Protein AF-A0A1U8CW81-F1 (afdb_monomer_lite)

Structure (mmCIF, N/CA/C/O backbone):
data_AF-A0A1U8CW81-F1
#
_entry.id   AF-A0A1U8CW81-F1
#
loop_
_atom_site.group_PDB
_atom_site.i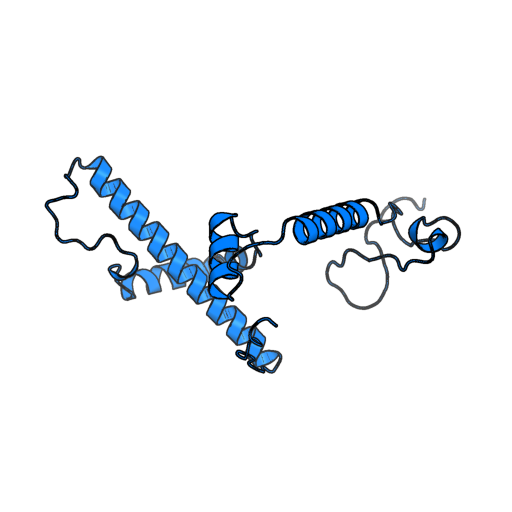d
_atom_site.type_symbol
_atom_site.label_atom_id
_atom_site.label_alt_id
_atom_site.label_comp_id
_atom_site.label_asym_id
_atom_site.label_entity_id
_atom_site.label_seq_id
_atom_site.pdbx_PDB_ins_code
_atom_site.Cartn_x
_atom_site.Cartn_y
_atom_site.Cartn_z
_atom_site.occupancy
_atom_site.B_iso_or_equiv
_atom_site.auth_seq_id
_atom_site.auth_comp_id
_atom_site.auth_asym_id
_atom_site.auth_atom_id
_atom_site.pdbx_PDB_model_num
ATOM 1 N N . MET A 1 1 ? -19.636 -3.212 -17.301 1.00 44.16 1 MET A N 1
ATOM 2 C CA . MET A 1 1 ? -18.613 -2.147 -17.213 1.00 44.16 1 MET A CA 1
ATOM 3 C C . MET A 1 1 ? -18.574 -1.661 -15.773 1.00 44.16 1 MET A C 1
ATOM 5 O O . MET A 1 1 ? -19.630 -1.331 -15.247 1.00 44.16 1 MET A O 1
ATOM 9 N N . ALA A 1 2 ? -17.420 -1.723 -15.104 1.00 50.06 2 ALA A N 1
ATOM 10 C CA . ALA A 1 2 ? -17.294 -1.234 -13.730 1.00 50.06 2 ALA A CA 1
ATOM 11 C C . ALA A 1 2 ? -17.493 0.297 -13.697 1.00 50.06 2 ALA A C 1
ATOM 13 O O . ALA A 1 2 ? -17.093 0.965 -14.657 1.00 50.06 2 ALA A O 1
ATOM 14 N N . PRO A 1 3 ? -18.126 0.858 -12.651 1.00 56.66 3 PRO A N 1
ATOM 15 C CA . PRO A 1 3 ? -18.288 2.301 -12.522 1.00 56.66 3 PRO A CA 1
ATOM 16 C C . PRO A 1 3 ? -16.910 2.966 -12.577 1.00 56.66 3 PRO A C 1
ATOM 18 O O . PRO A 1 3 ? -15.995 2.583 -11.850 1.00 56.66 3 PRO A O 1
ATOM 21 N N . ARG A 1 4 ? -16.750 3.935 -13.482 1.00 58.66 4 ARG A N 1
ATOM 22 C CA . ARG A 1 4 ? -15.525 4.727 -13.601 1.00 58.66 4 ARG A CA 1
ATOM 23 C C . ARG A 1 4 ? -15.269 5.406 -12.254 1.00 58.66 4 ARG A C 1
ATOM 25 O O . ARG A 1 4 ? -16.089 6.205 -11.812 1.00 58.66 4 ARG A O 1
ATOM 32 N N . HIS A 1 5 ? -14.159 5.071 -11.601 1.00 58.06 5 HIS A N 1
ATOM 33 C CA . HIS A 1 5 ? -13.729 5.735 -10.374 1.00 58.06 5 HIS A CA 1
ATOM 34 C C . HIS A 1 5 ? -13.508 7.227 -10.674 1.00 58.06 5 HIS A C 1
ATOM 36 O O . HIS A 1 5 ? -12.577 7.580 -11.390 1.00 58.06 5 HIS A O 1
ATOM 42 N N . SER A 1 6 ? -14.395 8.096 -10.184 1.00 57.69 6 SER A N 1
ATOM 43 C CA . SER A 1 6 ? -14.383 9.542 -10.459 1.00 57.69 6 SER A CA 1
ATOM 44 C C . SER A 1 6 ? -13.620 10.369 -9.418 1.00 57.69 6 SER A C 1
ATOM 46 O O . SER A 1 6 ? -13.551 11.589 -9.530 1.00 57.69 6 SER A O 1
ATOM 48 N N . THR A 1 7 ? -13.000 9.744 -8.417 1.00 61.91 7 THR A N 1
ATOM 49 C CA . THR A 1 7 ? -12.170 10.443 -7.427 1.00 61.91 7 THR A CA 1
ATOM 50 C C . THR A 1 7 ? -10.739 10.589 -7.937 1.00 61.91 7 THR A C 1
ATOM 52 O O . THR A 1 7 ? -9.844 9.851 -7.528 1.00 61.91 7 THR A O 1
ATOM 55 N N . CYS A 1 8 ? -10.526 11.531 -8.854 1.00 70.75 8 CYS A N 1
ATOM 56 C CA . CYS A 1 8 ? -9.197 11.985 -9.256 1.00 70.75 8 CYS A CA 1
ATOM 57 C C . CYS A 1 8 ? -8.934 13.354 -8.616 1.00 70.75 8 CYS A C 1
ATOM 59 O O . CYS A 1 8 ? -9.774 14.249 -8.703 1.00 70.75 8 CYS A O 1
ATOM 61 N N . ARG A 1 9 ? -7.790 13.512 -7.946 1.00 81.00 9 ARG A N 1
ATOM 62 C CA . ARG A 1 9 ? -7.292 14.804 -7.457 1.00 81.00 9 ARG A CA 1
ATOM 63 C C . ARG A 1 9 ? -5.918 15.035 -8.065 1.00 81.00 9 ARG A C 1
ATOM 65 O O . ARG A 1 9 ? -5.106 14.113 -8.100 1.00 81.00 9 ARG A O 1
ATOM 72 N N . LEU A 1 10 ? -5.691 16.245 -8.559 1.00 87.31 10 LEU A N 1
ATOM 73 C CA . LEU A 1 10 ? -4.418 16.660 -9.133 1.00 87.31 10 LEU A CA 1
ATOM 74 C C . LEU A 1 10 ? -3.644 17.436 -8.074 1.00 87.31 10 LEU A C 1
ATOM 76 O O . LEU A 1 10 ? -4.215 18.286 -7.396 1.00 87.31 10 LEU A O 1
ATOM 80 N N . PHE A 1 11 ? -2.363 17.121 -7.946 1.00 88.75 11 PHE A N 1
ATOM 81 C CA . PHE A 1 11 ? -1.438 17.787 -7.042 1.00 88.75 11 PHE A CA 1
ATOM 82 C C . PHE A 1 11 ? -0.176 18.132 -7.827 1.00 88.75 11 PHE A C 1
ATOM 84 O O . PHE A 1 11 ? 0.297 17.322 -8.630 1.00 88.75 11 PHE A O 1
ATOM 91 N N . SER A 1 12 ? 0.397 19.302 -7.576 1.00 94.38 12 SER A N 1
ATOM 92 C CA . SER A 1 12 ? 1.805 19.546 -7.878 1.00 94.38 12 SER A CA 1
ATOM 93 C C . SER A 1 12 ? 2.693 18.638 -7.018 1.00 94.38 12 SER A C 1
ATOM 95 O O . SER A 1 12 ? 2.259 18.095 -5.999 1.00 94.38 12 SER A O 1
ATOM 97 N N . LEU A 1 13 ? 3.966 18.482 -7.392 1.00 92.69 13 LEU A N 1
ATOM 98 C CA . LEU A 1 13 ? 4.904 17.664 -6.615 1.00 92.69 13 LEU A CA 1
ATOM 99 C C . LEU A 1 13 ? 5.038 18.159 -5.165 1.00 92.69 13 LEU A C 1
ATOM 101 O O . LEU A 1 13 ? 5.063 17.346 -4.245 1.00 92.69 13 LEU A O 1
ATOM 105 N N . ALA A 1 14 ? 5.065 19.477 -4.955 1.00 93.06 14 ALA A N 1
ATOM 106 C CA . ALA A 1 14 ? 5.156 20.076 -3.625 1.00 93.06 14 ALA A CA 1
ATOM 107 C C . ALA A 1 14 ? 3.877 19.874 -2.796 1.00 93.06 14 ALA A C 1
ATOM 109 O O . ALA A 1 14 ? 3.941 19.642 -1.591 1.00 93.06 14 ALA A O 1
ATOM 110 N N . GLU A 1 15 ? 2.705 19.932 -3.424 1.00 92.31 15 GLU A N 1
ATOM 111 C CA . GLU A 1 15 ? 1.447 19.633 -2.733 1.00 92.31 15 GLU A CA 1
ATOM 112 C C . GLU A 1 15 ? 1.349 18.145 -2.392 1.00 92.31 15 GLU A C 1
ATOM 114 O O . GLU A 1 15 ? 0.905 17.788 -1.304 1.00 92.31 15 GLU A O 1
ATOM 119 N N . PHE A 1 16 ? 1.814 17.264 -3.281 1.00 88.12 16 PHE A N 1
ATOM 120 C CA . PHE A 1 16 ? 1.790 15.824 -3.048 1.00 88.12 16 PHE A CA 1
ATOM 121 C C . PHE A 1 16 ? 2.711 15.405 -1.899 1.00 88.12 16 PHE A C 1
ATOM 123 O O . PHE A 1 16 ? 2.333 14.550 -1.099 1.00 88.12 16 PHE A O 1
ATOM 130 N N . THR A 1 17 ? 3.895 16.010 -1.765 1.00 87.12 17 THR A N 1
ATOM 131 C CA . THR A 1 17 ? 4.781 15.733 -0.623 1.00 87.12 17 THR A CA 1
ATOM 132 C C . THR A 1 17 ? 4.144 16.171 0.693 1.00 87.12 17 THR A C 1
ATOM 134 O O . THR A 1 17 ? 4.162 15.408 1.660 1.00 87.12 17 THR A O 1
ATOM 137 N N . GLN A 1 18 ? 3.501 17.341 0.727 1.00 89.31 18 GLN A N 1
ATOM 138 C CA . GLN A 1 18 ? 2.740 17.792 1.897 1.00 89.31 18 GLN A CA 1
ATOM 139 C C . GLN A 1 18 ? 1.579 16.845 2.219 1.00 89.31 18 GLN A C 1
ATOM 141 O O . GLN A 1 18 ? 1.378 16.485 3.381 1.00 89.31 18 GLN A O 1
ATOM 146 N N . GLU A 1 19 ? 0.844 16.400 1.202 1.00 90.38 19 GLU A N 1
ATOM 147 C CA . GLU A 1 19 ? -0.276 15.478 1.371 1.00 90.38 19 GLU A CA 1
ATOM 148 C C . GLU A 1 19 ? 0.188 14.105 1.872 1.00 90.38 19 GLU A C 1
ATOM 150 O O . GLU A 1 19 ? -0.449 13.512 2.744 1.00 90.38 19 GLU A O 1
ATOM 155 N N . GLN A 1 20 ? 1.351 13.623 1.420 1.00 85.50 20 GLN A N 1
ATOM 156 C CA . GLN A 1 20 ? 1.958 12.416 1.977 1.00 85.50 20 GLN A CA 1
ATOM 157 C C . GLN A 1 20 ? 2.300 12.575 3.458 1.00 85.50 20 GLN A C 1
ATOM 159 O O . GLN A 1 20 ? 1.997 11.678 4.243 1.00 85.50 20 GLN A O 1
ATOM 164 N N . VAL A 1 21 ? 2.907 13.695 3.860 1.00 87.25 21 VAL A N 1
ATOM 165 C CA . VAL A 1 21 ? 3.237 13.953 5.272 1.00 87.25 21 VAL A CA 1
ATOM 166 C C . VAL A 1 21 ? 1.967 13.994 6.122 1.00 87.25 21 VAL A C 1
ATOM 168 O O . VAL A 1 21 ? 1.917 13.357 7.176 1.00 87.25 21 VAL A O 1
ATOM 171 N N . ARG A 1 22 ? 0.914 14.671 5.645 1.00 88.81 22 ARG A N 1
ATOM 172 C CA . ARG A 1 22 ? -0.397 14.699 6.314 1.00 88.81 22 ARG A CA 1
ATOM 173 C C . ARG A 1 22 ? -0.981 13.299 6.469 1.00 88.81 22 ARG A C 1
ATOM 175 O O . ARG A 1 22 ? -1.284 12.894 7.588 1.00 88.81 22 ARG A O 1
ATOM 182 N N . ALA A 1 23 ? -1.053 12.533 5.383 1.00 87.12 23 ALA A N 1
ATOM 183 C CA . ALA A 1 23 ? -1.590 11.176 5.399 1.00 87.12 23 ALA A CA 1
ATOM 184 C C . ALA A 1 23 ? -0.781 10.235 6.313 1.00 87.12 23 ALA A C 1
ATOM 186 O O . ALA A 1 23 ? -1.351 9.383 6.998 1.00 87.12 23 ALA A O 1
ATOM 187 N N . ARG A 1 24 ? 0.551 10.376 6.360 1.00 87.25 24 ARG A N 1
ATOM 188 C CA . ARG A 1 24 ? 1.414 9.611 7.278 1.00 87.25 24 ARG A CA 1
ATOM 189 C C . ARG A 1 24 ? 1.145 9.980 8.734 1.00 87.25 24 ARG A C 1
ATOM 191 O O . ARG A 1 24 ? 0.992 9.083 9.563 1.00 87.25 24 ARG A O 1
ATOM 198 N N . ARG A 1 25 ? 1.035 11.277 9.036 1.00 89.00 25 ARG A N 1
ATOM 199 C CA . ARG A 1 25 ? 0.717 11.778 10.380 1.00 89.00 25 ARG A CA 1
ATOM 200 C C . ARG A 1 25 ? -0.656 11.300 10.850 1.00 89.00 25 ARG A C 1
ATOM 202 O O . ARG A 1 25 ? -0.780 10.859 11.988 1.00 89.00 25 ARG A O 1
ATOM 209 N N . GLU A 1 26 ? -1.662 11.316 9.980 1.00 89.50 26 GLU A N 1
ATOM 210 C CA . GLU A 1 26 ? -3.007 10.820 10.287 1.00 89.50 26 GLU A CA 1
ATOM 211 C C . GLU A 1 26 ? -3.020 9.307 10.548 1.00 89.50 26 GLU A C 1
ATOM 213 O O . GLU A 1 26 ? -3.572 8.851 11.551 1.00 89.50 26 GLU A O 1
ATOM 218 N N . LYS A 1 27 ? -2.322 8.517 9.722 1.00 86.94 27 LYS A N 1
ATOM 219 C CA . LYS A 1 27 ? -2.150 7.078 9.978 1.00 86.94 27 LYS A CA 1
ATOM 220 C C . LYS A 1 27 ? -1.455 6.810 11.311 1.00 86.94 27 LYS A C 1
ATOM 222 O O . LYS A 1 27 ? -1.863 5.905 12.035 1.00 86.94 27 LYS A O 1
ATOM 227 N N . LEU A 1 28 ? -0.405 7.565 11.642 1.00 89.00 28 LEU A N 1
ATOM 228 C CA . LEU A 1 28 ? 0.291 7.430 12.923 1.00 89.00 28 LEU A CA 1
ATOM 229 C C . LEU A 1 28 ? -0.639 7.778 14.093 1.00 89.00 28 LEU A C 1
ATOM 231 O O . LEU A 1 28 ? -0.704 7.021 15.060 1.00 89.00 28 LEU A O 1
ATOM 235 N N . ARG A 1 29 ? -1.425 8.856 13.971 1.00 90.31 29 ARG A N 1
ATOM 236 C CA . ARG A 1 29 ? -2.463 9.234 14.942 1.00 90.31 29 ARG A CA 1
ATOM 237 C C . ARG A 1 29 ? -3.446 8.084 15.177 1.00 90.31 29 ARG A C 1
ATOM 239 O O . ARG A 1 29 ? -3.721 7.748 16.325 1.00 90.31 29 ARG A O 1
ATOM 246 N N . GLN A 1 30 ? -3.945 7.455 14.111 1.00 87.88 30 GLN A N 1
ATOM 247 C CA . GLN A 1 30 ? -4.892 6.343 14.213 1.00 87.88 30 GLN A CA 1
ATOM 248 C C . GLN A 1 30 ? -4.284 5.125 14.922 1.00 87.88 30 GLN A C 1
ATOM 250 O O . GLN A 1 30 ? -4.905 4.586 15.836 1.00 87.88 30 GLN A O 1
ATOM 255 N N . ARG A 1 31 ? -3.043 4.743 14.587 1.00 86.81 31 ARG A N 1
ATOM 256 C CA . ARG A 1 31 ? -2.340 3.653 15.288 1.00 86.81 31 ARG A CA 1
ATOM 257 C C . ARG A 1 31 ? -2.147 3.951 16.771 1.00 86.81 31 ARG A C 1
ATOM 259 O O . ARG A 1 31 ? -2.366 3.075 17.596 1.00 86.81 31 ARG A O 1
ATOM 266 N N . LEU A 1 32 ? -1.773 5.182 17.125 1.00 90.06 32 LEU A N 1
ATOM 267 C CA . LEU A 1 32 ? -1.620 5.582 18.526 1.00 90.06 32 LEU A CA 1
ATOM 268 C C . LEU A 1 32 ? -2.943 5.474 19.295 1.00 90.06 32 LEU A C 1
ATOM 270 O O . LEU A 1 32 ? -2.946 5.035 20.448 1.00 90.06 32 LEU A O 1
ATOM 274 N N . LYS A 1 33 ? -4.073 5.823 18.661 1.00 88.81 33 LYS A N 1
ATOM 275 C CA . LYS A 1 33 ? -5.400 5.591 19.244 1.00 88.81 33 LYS A CA 1
ATOM 276 C C . LYS A 1 33 ? -5.660 4.097 19.459 1.00 88.81 33 LYS A C 1
ATOM 278 O O . LYS A 1 33 ? -6.045 3.702 20.554 1.00 88.81 33 LYS A O 1
ATOM 283 N N . GLU A 1 34 ? -5.393 3.253 18.466 1.00 87.62 34 GLU A N 1
ATOM 284 C CA . GLU A 1 34 ? -5.542 1.796 18.595 1.00 87.62 34 GLU A CA 1
ATOM 285 C C . GLU A 1 34 ? -4.660 1.224 19.724 1.00 87.62 34 GLU A C 1
ATOM 287 O O . GLU A 1 34 ? -5.157 0.513 20.594 1.00 87.62 34 GLU A O 1
ATOM 292 N N . GLU A 1 35 ? -3.381 1.607 19.795 1.00 88.94 35 GLU A N 1
ATOM 293 C CA . GLU A 1 35 ? -2.447 1.201 20.858 1.00 88.94 35 GLU A CA 1
ATOM 294 C C . GLU A 1 35 ? -2.919 1.641 22.258 1.00 88.94 35 GLU A C 1
ATOM 296 O O . GLU A 1 35 ? -2.735 0.927 23.249 1.00 88.94 35 GLU A O 1
ATOM 301 N N . LYS A 1 36 ? -3.511 2.836 22.382 1.00 88.94 36 LYS A N 1
ATOM 302 C CA . LYS A 1 36 ? -4.118 3.301 23.640 1.00 88.94 36 LYS A CA 1
ATOM 303 C C . LYS A 1 36 ? -5.339 2.475 24.011 1.00 88.94 36 LYS A C 1
ATOM 305 O O . LYS A 1 36 ? -5.450 2.067 25.167 1.00 88.94 36 LYS A O 1
ATOM 310 N N . LEU A 1 37 ? -6.222 2.207 23.051 1.00 87.56 37 LEU A N 1
ATOM 311 C CA . LEU A 1 37 ? -7.419 1.404 23.275 1.00 87.56 37 LEU A CA 1
ATOM 312 C C . LEU A 1 37 ? -7.060 -0.006 23.744 1.00 87.56 37 LEU A C 1
ATOM 314 O O . LEU A 1 37 ? -7.622 -0.483 24.725 1.00 87.56 37 LEU A O 1
ATOM 318 N N . GLU A 1 38 ? -6.098 -0.654 23.092 1.00 86.69 38 GLU A N 1
ATOM 319 C CA . GLU A 1 38 ? -5.645 -1.991 23.482 1.00 86.69 38 GLU A CA 1
ATOM 320 C C . GLU A 1 38 ? -5.002 -1.991 24.874 1.00 86.69 38 GLU A C 1
ATOM 322 O O . GLU A 1 38 ? -5.288 -2.871 25.686 1.00 86.69 38 GLU A O 1
ATOM 327 N N . ARG A 1 39 ? -4.228 -0.952 25.224 1.00 87.62 39 ARG A N 1
ATOM 328 C CA . ARG A 1 39 ? -3.719 -0.783 26.597 1.00 87.62 39 ARG A CA 1
ATOM 329 C C . ARG A 1 39 ? -4.841 -0.622 27.622 1.00 87.62 39 ARG A C 1
ATOM 331 O O . ARG A 1 39 ? -4.738 -1.180 28.713 1.00 87.62 39 ARG A O 1
ATOM 338 N N . LEU A 1 40 ? -5.897 0.125 27.302 1.00 86.25 40 LEU A N 1
ATOM 339 C CA . LEU A 1 40 ? -7.063 0.275 28.178 1.00 86.25 40 LEU A CA 1
ATOM 340 C C . LEU A 1 40 ? -7.818 -1.049 28.337 1.00 86.25 40 LEU A C 1
ATOM 342 O O . LEU A 1 40 ? -8.105 -1.450 29.464 1.00 86.25 40 LEU A O 1
ATOM 346 N N . LYS A 1 41 ? -8.074 -1.766 27.237 1.00 84.81 41 LYS A N 1
ATOM 347 C CA . LYS A 1 41 ? -8.711 -3.092 27.254 1.00 84.81 41 LYS A CA 1
ATOM 348 C C . LYS A 1 41 ? -7.917 -4.094 28.085 1.00 84.81 41 LYS A C 1
ATOM 350 O O . LYS A 1 41 ? -8.497 -4.773 28.928 1.00 84.81 41 LYS A O 1
ATOM 355 N N . TRP A 1 42 ? -6.598 -4.146 27.894 1.00 83.25 42 TRP A N 1
ATOM 356 C CA . TRP A 1 42 ? -5.718 -4.997 28.690 1.00 83.25 42 TRP A CA 1
ATOM 357 C C . TRP A 1 42 ? -5.839 -4.677 30.181 1.00 83.25 42 TRP A C 1
ATOM 359 O O . TRP A 1 42 ? -6.093 -5.576 30.979 1.00 83.25 42 TRP A O 1
ATOM 369 N N . LYS A 1 43 ? -5.742 -3.396 30.564 1.00 85.56 43 LYS A N 1
ATOM 370 C CA . LYS A 1 43 ? -5.889 -2.971 31.965 1.00 85.56 43 LYS A CA 1
ATOM 371 C C . LYS A 1 43 ? -7.230 -3.395 32.570 1.00 85.56 43 LYS A C 1
ATOM 373 O O . LYS A 1 43 ? -7.249 -3.872 33.698 1.00 85.56 43 LYS A O 1
ATOM 378 N N . LEU A 1 44 ? -8.329 -3.266 31.824 1.00 82.62 44 LEU A N 1
ATOM 379 C CA . LEU A 1 44 ? -9.658 -3.700 32.270 1.00 82.62 44 LEU A CA 1
ATOM 380 C C . LEU A 1 44 ? -9.738 -5.222 32.445 1.00 82.62 44 LEU A C 1
ATOM 382 O O . LEU A 1 44 ? -10.251 -5.691 33.459 1.00 82.62 44 LEU A O 1
ATOM 386 N N . SER A 1 45 ? -9.183 -5.984 31.497 1.00 80.62 45 SER A N 1
ATOM 387 C CA . SER A 1 45 ? -9.130 -7.448 31.589 1.00 80.62 45 SER A CA 1
ATOM 388 C C . SER A 1 45 ? -8.284 -7.933 32.771 1.00 80.62 45 SER A C 1
ATOM 390 O O . SER A 1 45 ? -8.693 -8.850 33.477 1.00 80.62 45 SER A O 1
ATOM 392 N N . ALA A 1 46 ? -7.152 -7.276 33.045 1.00 82.12 46 ALA A N 1
ATOM 393 C CA . ALA A 1 46 ? -6.275 -7.597 34.168 1.00 82.12 46 ALA A CA 1
ATOM 394 C C . ALA A 1 46 ? -6.896 -7.231 35.528 1.00 82.12 46 ALA A C 1
ATOM 396 O O . ALA A 1 46 ? -6.634 -7.902 36.520 1.00 82.12 46 ALA A O 1
ATOM 397 N N . ALA A 1 47 ? -7.739 -6.195 35.575 1.00 80.31 47 ALA A N 1
ATOM 398 C CA . ALA A 1 47 ? -8.450 -5.770 36.780 1.00 80.31 47 ALA A CA 1
ATOM 399 C C . ALA A 1 47 ? -9.711 -6.607 37.090 1.00 80.31 47 ALA A C 1
ATOM 401 O O . ALA A 1 47 ? -10.379 -6.339 38.086 1.00 80.31 47 ALA A O 1
ATOM 402 N N . GLY A 1 48 ? -10.063 -7.596 36.255 1.00 62.22 48 GLY A N 1
ATOM 403 C CA . GLY A 1 48 ? -11.211 -8.484 36.485 1.00 62.22 48 GLY A CA 1
ATOM 404 C C . GLY A 1 48 ? -12.583 -7.800 36.403 1.00 62.22 48 GLY A C 1
ATOM 405 O O . GLY A 1 48 ? -13.567 -8.345 36.899 1.00 62.22 48 GLY A O 1
ATOM 406 N N . VAL A 1 49 ? -12.671 -6.612 35.795 1.00 64.06 49 VAL A N 1
ATOM 407 C CA . VAL A 1 49 ? -13.924 -5.849 35.697 1.00 64.06 49 VAL A CA 1
ATOM 408 C C . VAL A 1 49 ? -14.771 -6.393 34.534 1.00 64.06 49 VAL A C 1
ATOM 410 O O . VAL A 1 49 ? -14.295 -6.404 33.396 1.00 64.06 49 VAL A O 1
ATOM 413 N N . PRO A 1 50 ? -16.023 -6.836 34.766 1.00 55.72 50 PRO A N 1
ATOM 414 C CA . PRO A 1 50 ? -16.891 -7.330 33.702 1.00 55.72 50 PRO A CA 1
ATOM 415 C C . PRO A 1 50 ? -17.292 -6.201 32.742 1.00 55.72 50 PRO A C 1
ATOM 417 O O . PRO A 1 50 ? -17.690 -5.113 33.157 1.00 55.72 50 PRO A O 1
ATOM 420 N N . ALA A 1 51 ? -17.224 -6.491 31.440 1.00 53.75 51 ALA A N 1
ATOM 421 C CA . ALA A 1 51 ? -17.435 -5.549 30.333 1.00 53.75 51 ALA A CA 1
ATOM 422 C C . ALA A 1 51 ? -18.845 -4.916 30.258 1.00 53.75 51 ALA A C 1
ATOM 424 O O . ALA A 1 51 ? -19.102 -4.088 29.390 1.00 53.75 51 ALA A O 1
ATOM 425 N N . THR A 1 52 ? -19.764 -5.306 31.140 1.00 50.03 52 THR A N 1
ATOM 426 C CA . THR A 1 52 ? -21.185 -4.936 31.121 1.00 50.03 52 THR A CA 1
ATOM 427 C C . THR A 1 52 ? -21.559 -3.764 32.037 1.00 50.03 52 THR A C 1
ATOM 429 O O . THR A 1 52 ? -22.713 -3.349 32.009 1.00 50.03 52 THR A O 1
ATOM 432 N N . GLY A 1 53 ? -20.633 -3.224 32.843 1.00 49.50 53 GLY A N 1
ATOM 433 C CA . GLY A 1 53 ? -20.971 -2.258 33.908 1.00 49.50 53 GLY A CA 1
ATOM 434 C C . GLY A 1 53 ? -20.430 -0.831 33.770 1.00 49.50 53 GLY A C 1
ATOM 435 O O . GLY A 1 53 ? -20.889 0.060 34.479 1.00 49.50 53 GLY A O 1
ATOM 436 N N . THR A 1 54 ? -19.467 -0.574 32.889 1.00 49.69 54 THR A N 1
ATOM 437 C CA . THR A 1 54 ? -18.835 0.745 32.751 1.00 49.69 54 THR A CA 1
ATOM 438 C C . THR A 1 54 ? -19.183 1.329 31.391 1.00 49.69 54 THR A C 1
ATOM 440 O O . THR A 1 54 ? -18.733 0.829 30.369 1.00 49.69 54 THR A O 1
ATOM 443 N N . GLY A 1 55 ? -19.970 2.408 31.360 1.00 53.94 55 GLY A N 1
ATOM 444 C CA . GLY A 1 55 ? -20.319 3.174 30.151 1.00 53.94 55 GLY A CA 1
ATOM 445 C C . GLY A 1 55 ? -19.137 3.883 29.466 1.00 53.94 55 GLY A C 1
ATOM 446 O O . GLY A 1 55 ? -19.308 4.961 28.908 1.00 53.94 55 GLY A O 1
ATOM 447 N N . LEU A 1 56 ? -17.933 3.312 29.539 1.00 55.31 56 LEU A N 1
ATOM 448 C CA . LEU A 1 56 ? -16.739 3.765 28.842 1.00 55.31 56 LEU A CA 1
ATOM 449 C C . LEU A 1 56 ? -16.798 3.248 27.401 1.00 55.31 56 LEU A C 1
ATOM 451 O O . LEU A 1 56 ? -16.832 2.031 27.196 1.00 55.31 56 LEU A O 1
ATOM 455 N N . PRO A 1 57 ? -16.816 4.126 26.387 1.00 52.34 57 PRO A N 1
ATOM 456 C CA . PRO A 1 57 ? -16.971 3.666 25.022 1.00 52.34 57 PRO A CA 1
ATOM 457 C C . PRO A 1 57 ? -15.686 2.961 24.567 1.00 52.34 57 PRO A C 1
ATOM 459 O O . PRO A 1 57 ? -14.601 3.535 24.540 1.00 52.34 57 PRO A O 1
ATOM 462 N N . LEU A 1 58 ? -15.814 1.682 24.209 1.00 62.34 58 LEU A N 1
ATOM 463 C CA . LEU A 1 58 ? -14.727 0.801 23.758 1.00 62.34 58 LEU A CA 1
ATOM 464 C C . LEU A 1 58 ? -14.359 1.023 22.278 1.00 62.34 58 LEU A C 1
ATOM 466 O O . LEU A 1 58 ? -13.923 0.095 21.591 1.00 62.34 58 LEU A O 1
ATOM 470 N N . THR A 1 59 ? -14.576 2.230 21.762 1.00 65.69 59 THR A N 1
ATOM 471 C CA . THR A 1 59 ? -14.325 2.596 20.367 1.00 65.69 59 THR A CA 1
ATOM 472 C C . THR A 1 59 ? -13.157 3.573 20.278 1.00 65.69 59 THR A C 1
ATOM 474 O O . THR A 1 59 ? -12.901 4.360 21.185 1.00 65.69 59 THR A O 1
ATOM 477 N N . VAL A 1 60 ? -12.427 3.517 19.163 1.00 62.41 60 VAL A N 1
ATOM 478 C CA . VAL A 1 60 ? -11.276 4.393 18.872 1.00 62.41 60 VAL A CA 1
ATOM 479 C C . VAL A 1 60 ? -11.658 5.881 18.951 1.00 62.41 60 VAL A C 1
ATOM 481 O O . VAL A 1 60 ? -10.830 6.710 19.327 1.00 62.41 60 VAL A O 1
ATOM 484 N N . ASP A 1 61 ? -12.918 6.202 18.657 1.00 69.25 61 ASP A N 1
ATOM 485 C CA . ASP A 1 61 ? -13.464 7.564 18.646 1.00 69.25 61 ASP A CA 1
ATOM 486 C C . ASP A 1 61 ? -13.680 8.162 20.044 1.00 69.25 61 ASP A C 1
ATOM 488 O O . ASP A 1 61 ? -13.830 9.371 20.173 1.00 69.25 61 ASP A O 1
ATOM 492 N N . ALA A 1 62 ? -13.666 7.343 21.100 1.00 73.00 62 ALA A N 1
ATOM 493 C CA . ALA A 1 62 ? -13.827 7.805 22.480 1.00 73.00 62 ALA A CA 1
ATOM 494 C C . ALA A 1 62 ? -12.516 8.202 23.167 1.00 73.00 62 ALA A C 1
ATOM 496 O O . ALA A 1 62 ? -12.520 8.646 24.315 1.00 73.00 62 ALA A O 1
ATOM 497 N N . ILE A 1 63 ? -11.386 8.019 22.484 1.00 77.38 63 ILE A N 1
ATOM 498 C CA . ILE A 1 63 ? -10.081 8.421 22.998 1.00 77.38 63 ILE A CA 1
ATOM 499 C C . ILE A 1 63 ? -9.904 9.912 22.760 1.00 77.38 63 ILE A C 1
ATOM 501 O O . ILE A 1 63 ? -9.965 10.367 21.617 1.00 77.38 63 ILE A O 1
ATOM 505 N N . ASP A 1 64 ? -9.614 10.635 23.839 1.00 82.12 64 ASP A N 1
ATOM 506 C CA . ASP A 1 64 ? -9.356 12.068 23.805 1.00 82.12 64 ASP A CA 1
ATOM 507 C C . ASP A 1 64 ? -8.262 12.438 22.789 1.00 82.12 64 ASP A C 1
ATOM 509 O O . ASP A 1 64 ? -7.122 11.955 22.832 1.00 82.12 64 ASP A O 1
ATOM 513 N N . ASP A 1 65 ? -8.634 13.323 21.869 1.00 79.81 65 ASP A N 1
ATOM 514 C CA . ASP A 1 65 ? -7.798 13.781 20.771 1.00 79.81 65 ASP A CA 1
ATOM 515 C C . ASP A 1 65 ? -6.601 14.611 21.251 1.00 79.81 65 ASP A C 1
ATOM 517 O O . ASP A 1 65 ? -5.538 14.544 20.628 1.00 79.81 65 ASP A O 1
ATOM 521 N N . ALA A 1 66 ? -6.735 15.338 22.366 1.00 81.25 66 ALA A N 1
ATOM 522 C CA . ALA A 1 66 ? -5.651 16.147 22.923 1.00 81.25 66 ALA A CA 1
ATOM 523 C C . ALA A 1 66 ? -4.531 15.268 23.501 1.00 81.25 66 ALA A C 1
ATOM 525 O O . ALA A 1 66 ? -3.351 15.484 23.217 1.00 81.25 66 ALA A O 1
ATOM 526 N N . SER A 1 67 ? -4.887 14.208 24.233 1.00 82.06 67 SER A N 1
ATOM 527 C CA . SER A 1 67 ? -3.922 13.218 24.726 1.00 82.06 67 SER A CA 1
ATOM 528 C C . SER A 1 67 ? -3.158 12.521 23.590 1.00 82.06 67 SER A C 1
ATOM 530 O O . SER A 1 67 ? -1.981 12.188 23.732 1.00 82.06 67 SER A O 1
ATOM 532 N N . VAL A 1 68 ? -3.813 12.246 22.459 1.00 86.12 68 VAL A N 1
ATOM 533 C CA . VAL A 1 68 ? -3.183 11.600 21.291 1.00 86.12 68 VAL A CA 1
ATOM 534 C C . VAL A 1 68 ? -2.242 12.556 20.561 1.00 86.12 68 VAL A C 1
ATOM 536 O O . VAL A 1 68 ? -1.214 12.108 20.061 1.00 86.12 68 VAL A O 1
ATOM 539 N N . GLU A 1 69 ? -2.549 13.853 20.526 1.00 87.38 69 GLU A N 1
ATOM 540 C CA . GLU A 1 69 ? -1.705 14.854 19.866 1.00 87.38 69 GLU A CA 1
ATOM 541 C C . GLU A 1 69 ? -0.322 14.974 20.519 1.00 87.38 69 GLU A C 1
ATOM 543 O O . GLU A 1 69 ? 0.687 15.041 19.819 1.00 87.38 69 GLU A O 1
ATOM 548 N N . ASN A 1 70 ? -0.255 14.924 21.852 1.00 87.88 70 ASN A N 1
ATOM 549 C CA . ASN A 1 70 ? 1.022 14.949 22.564 1.00 87.88 70 ASN A CA 1
ATOM 550 C C . ASN A 1 70 ? 1.885 13.717 22.235 1.00 87.88 70 ASN A C 1
ATOM 552 O O . ASN A 1 70 ? 3.057 13.845 21.888 1.00 87.88 70 ASN A O 1
ATOM 556 N N . ASP A 1 71 ? 1.294 12.520 22.265 1.00 87.69 71 ASP A N 1
ATOM 557 C CA . ASP A 1 71 ? 2.010 11.285 21.917 1.00 87.69 71 ASP A CA 1
ATOM 558 C C . ASP A 1 71 ? 2.410 11.246 20.439 1.00 87.69 71 ASP A C 1
ATOM 560 O O . ASP A 1 71 ? 3.455 10.696 20.088 1.00 87.69 71 ASP A O 1
ATOM 564 N N . LEU A 1 72 ? 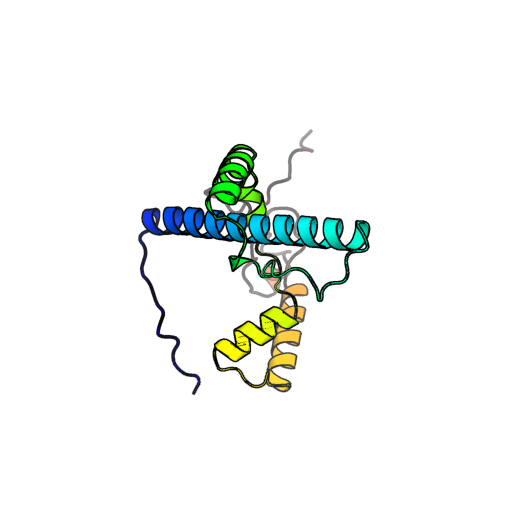1.598 11.850 19.569 1.00 89.19 72 LEU A N 1
ATOM 565 C CA . LEU A 1 72 ? 1.908 12.018 18.158 1.00 89.19 72 LEU A CA 1
ATOM 566 C C . LEU A 1 72 ? 3.125 12.924 17.974 1.00 89.19 72 LEU A C 1
ATOM 568 O O . LEU A 1 72 ? 4.024 12.554 17.228 1.00 89.19 72 LEU A O 1
ATOM 572 N N . ALA A 1 73 ? 3.197 14.061 18.671 1.00 89.81 73 ALA A N 1
ATOM 573 C CA . ALA A 1 73 ? 4.354 14.952 18.615 1.00 89.81 73 ALA A CA 1
ATOM 574 C C . ALA A 1 73 ? 5.645 14.242 19.061 1.00 89.81 73 ALA A C 1
ATOM 576 O O . ALA A 1 73 ? 6.664 14.328 18.374 1.00 89.81 73 ALA A O 1
ATOM 5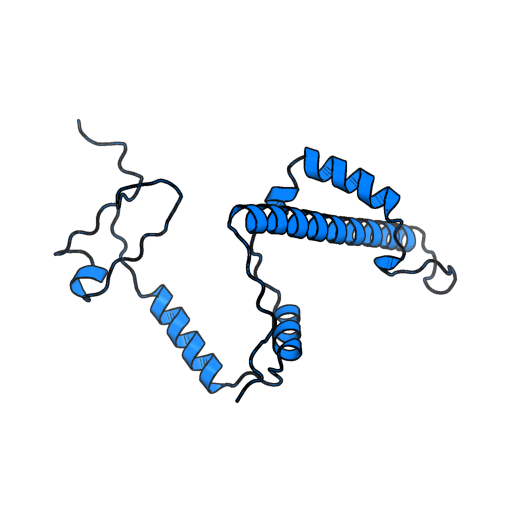77 N N . VAL A 1 74 ? 5.584 13.465 20.149 1.00 90.56 74 VAL A N 1
ATOM 578 C CA . VAL A 1 74 ? 6.717 12.656 20.632 1.00 90.56 74 VAL A CA 1
ATOM 579 C C . VAL A 1 74 ? 7.105 11.573 19.619 1.00 90.56 74 VAL A C 1
ATOM 581 O O . VAL A 1 74 ? 8.283 11.401 19.315 1.00 90.56 74 VAL A O 1
ATOM 584 N N . ALA A 1 75 ? 6.131 10.860 19.051 1.00 86.50 75 ALA A N 1
ATOM 585 C CA . ALA A 1 75 ? 6.375 9.817 18.055 1.00 86.50 75 ALA A CA 1
ATOM 586 C C . ALA A 1 75 ? 6.981 10.374 16.755 1.00 86.50 75 ALA A C 1
ATOM 588 O O . ALA A 1 75 ? 7.861 9.747 16.167 1.00 86.50 75 ALA A O 1
ATOM 589 N N . VAL A 1 76 ? 6.528 11.553 16.323 1.00 87.50 76 VAL A N 1
ATOM 590 C CA . VAL A 1 76 ? 7.067 12.279 15.167 1.00 87.50 76 VAL A CA 1
ATOM 591 C C . VAL A 1 76 ? 8.514 12.697 15.426 1.00 87.50 76 VAL A C 1
ATOM 593 O O . VAL A 1 76 ? 9.371 12.427 14.589 1.00 87.50 76 VAL A O 1
ATOM 596 N N . ALA A 1 77 ? 8.802 13.287 16.592 1.00 88.00 77 ALA A N 1
ATOM 597 C CA . ALA A 1 77 ? 10.164 13.651 16.988 1.00 88.00 77 ALA A CA 1
ATOM 598 C C . ALA A 1 77 ? 11.089 12.424 17.094 1.00 88.00 77 ALA A C 1
ATOM 600 O O . ALA A 1 77 ? 12.270 12.509 16.773 1.00 88.00 77 ALA A O 1
ATOM 601 N N . GLY A 1 78 ? 10.539 11.271 17.484 1.00 84.50 78 GLY A N 1
ATOM 602 C CA . GLY A 1 78 ? 11.231 9.982 17.518 1.00 84.50 78 GLY A CA 1
ATOM 603 C C . GLY A 1 78 ? 11.345 9.259 16.168 1.00 84.50 78 GLY A C 1
ATOM 604 O O . GLY A 1 78 ? 11.717 8.091 16.158 1.00 84.50 78 GLY A O 1
ATOM 605 N N . GLY A 1 79 ? 10.993 9.892 15.042 1.00 81.81 79 GLY A N 1
ATOM 606 C CA . GLY A 1 79 ? 11.174 9.321 13.699 1.00 81.81 79 GLY A CA 1
ATOM 607 C C . GLY A 1 79 ? 10.122 8.294 13.257 1.00 81.81 79 GLY A C 1
ATOM 608 O O . GLY A 1 79 ? 10.186 7.809 12.128 1.00 81.81 79 GLY A O 1
ATOM 609 N N . ARG A 1 80 ? 9.088 8.014 14.068 1.00 78.75 80 ARG A N 1
ATOM 610 C CA . ARG A 1 80 ? 8.053 7.003 13.753 1.00 78.75 80 ARG A CA 1
ATOM 611 C C . ARG A 1 80 ? 7.193 7.343 12.530 1.00 78.75 80 ARG A C 1
ATOM 613 O O . ARG A 1 80 ? 6.400 6.511 12.097 1.00 78.75 80 ARG A O 1
ATOM 620 N N . LEU A 1 81 ? 7.301 8.549 11.963 1.00 76.12 81 LEU A N 1
ATOM 621 C CA . LEU A 1 81 ? 6.633 8.892 10.699 1.00 76.12 81 LEU A CA 1
ATOM 622 C C . LEU A 1 81 ? 7.169 8.083 9.513 1.00 76.12 81 LEU A C 1
ATOM 624 O O . LEU A 1 81 ? 6.387 7.731 8.626 1.00 76.12 81 LEU A O 1
ATOM 628 N N . GLU A 1 82 ? 8.465 7.768 9.506 1.00 69.88 82 GLU A N 1
ATOM 629 C CA . GLU A 1 82 ? 9.084 6.987 8.430 1.00 69.88 82 GLU A CA 1
ATOM 630 C C . GLU A 1 82 ? 8.758 5.492 8.552 1.00 69.88 82 GLU A C 1
ATOM 632 O O . GLU A 1 82 ? 8.579 4.817 7.539 1.00 69.88 82 GLU A O 1
ATOM 637 N N . ASP A 1 83 ? 8.511 4.987 9.764 1.00 67.56 83 ASP A N 1
ATOM 638 C CA . ASP A 1 83 ? 8.047 3.607 9.986 1.00 67.56 83 ASP A CA 1
ATOM 639 C C . ASP A 1 83 ? 6.669 3.340 9.352 1.00 67.56 83 ASP A C 1
ATOM 641 O O . ASP A 1 83 ? 6.328 2.216 8.973 1.00 67.56 83 ASP A O 1
ATOM 645 N N . VAL A 1 84 ? 5.851 4.386 9.194 1.00 63.62 84 VAL A N 1
ATOM 646 C CA . VAL A 1 84 ? 4.521 4.309 8.564 1.00 63.62 84 VAL A CA 1
ATOM 647 C C . VAL A 1 84 ? 4.607 4.395 7.030 1.00 63.62 84 VAL A C 1
ATOM 649 O O . VAL A 1 84 ? 3.597 4.205 6.348 1.00 63.62 84 VAL A O 1
ATOM 652 N N . ASN A 1 85 ? 5.800 4.627 6.473 1.00 65.50 85 ASN A N 1
ATOM 653 C CA . ASN A 1 85 ? 6.050 4.712 5.033 1.00 65.50 85 ASN A CA 1
ATOM 654 C C . ASN A 1 85 ? 6.122 3.332 4.344 1.00 65.50 85 ASN A C 1
ATOM 656 O O . ASN A 1 85 ? 6.088 3.239 3.118 1.00 65.50 85 ASN A O 1
ATOM 660 N N . PHE A 1 86 ? 6.165 2.231 5.101 1.00 59.22 86 PHE A N 1
ATOM 661 C CA . PHE A 1 86 ? 6.151 0.902 4.497 1.00 59.22 86 PHE A CA 1
ATOM 662 C C . PHE A 1 86 ? 4.770 0.574 3.920 1.00 59.22 86 PHE A C 1
ATOM 664 O O . PHE A 1 86 ? 3.772 0.482 4.643 1.00 59.22 86 PHE A O 1
ATOM 671 N N . LEU A 1 87 ? 4.727 0.334 2.606 1.00 65.56 87 LEU A N 1
ATOM 672 C CA . LEU A 1 87 ? 3.592 -0.277 1.915 1.00 65.56 87 LEU A CA 1
ATOM 673 C C . LEU A 1 87 ? 3.438 -1.726 2.391 1.00 65.56 87 LEU A C 1
ATOM 675 O O . LEU A 1 87 ? 3.874 -2.675 1.742 1.00 65.56 87 LEU A O 1
ATOM 679 N N . GLN A 1 88 ? 2.839 -1.894 3.565 1.00 65.62 88 GLN A N 1
ATOM 680 C CA . GLN A 1 88 ? 2.558 -3.206 4.119 1.00 65.62 88 GLN A CA 1
ATOM 681 C C . GLN A 1 88 ? 1.474 -3.890 3.277 1.00 65.62 88 GLN A C 1
ATOM 683 O O . GLN A 1 88 ? 0.441 -3.276 2.980 1.00 65.62 88 GLN A O 1
ATOM 688 N N . PRO A 1 89 ? 1.667 -5.161 2.891 1.00 77.50 89 PRO A N 1
ATOM 689 C CA . PRO A 1 89 ? 0.638 -5.913 2.198 1.00 77.50 89 PRO A CA 1
ATOM 690 C C . PRO A 1 89 ? -0.659 -5.928 3.013 1.00 77.50 89 PRO A C 1
ATOM 692 O O . PRO A 1 89 ? -0.685 -6.364 4.163 1.00 77.50 89 PRO A O 1
ATOM 695 N N . HIS A 1 90 ? -1.768 -5.490 2.415 1.00 79.06 90 HIS A N 1
ATOM 696 C CA . HIS A 1 90 ? -3.053 -5.552 3.102 1.00 79.06 90 HIS A CA 1
ATOM 697 C C . HIS A 1 90 ? -3.438 -7.014 3.406 1.00 79.06 90 HIS A C 1
ATOM 699 O O . HIS A 1 90 ? -3.420 -7.870 2.501 1.00 79.06 90 HIS A O 1
ATOM 705 N N . PRO A 1 91 ? -3.884 -7.326 4.637 1.00 83.88 91 PRO A N 1
ATOM 706 C CA . PRO A 1 91 ? -4.374 -8.652 4.968 1.00 83.88 91 PRO A CA 1
ATOM 707 C C . PRO A 1 91 ? -5.562 -9.024 4.066 1.00 83.88 91 PRO A C 1
ATOM 709 O O . PRO A 1 91 ? -6.320 -8.150 3.626 1.00 83.88 91 PRO A O 1
ATOM 712 N N . PRO A 1 92 ? -5.790 -10.323 3.789 1.00 84.50 92 PRO A N 1
ATOM 713 C CA . PRO A 1 92 ? -6.831 -10.765 2.858 1.00 84.50 92 PRO A CA 1
ATOM 714 C C . PRO A 1 92 ? -8.230 -10.209 3.166 1.00 84.50 92 PRO A C 1
ATOM 716 O O . PRO A 1 92 ? -9.020 -9.974 2.254 1.00 84.50 92 PRO A O 1
ATOM 719 N N . ARG A 1 93 ? -8.560 -9.986 4.448 1.00 85.75 93 ARG A N 1
ATOM 720 C CA . ARG A 1 93 ? -9.833 -9.374 4.868 1.00 85.75 93 ARG A CA 1
ATOM 721 C C . ARG A 1 93 ? -9.951 -7.918 4.404 1.00 85.75 93 ARG A C 1
ATOM 723 O O . ARG A 1 93 ? -10.947 -7.595 3.765 1.00 85.75 93 ARG A O 1
ATOM 730 N N . GLN A 1 94 ? -8.929 -7.093 4.640 1.00 85.88 94 GLN A N 1
ATOM 731 C CA . GLN A 1 94 ? -8.911 -5.693 4.202 1.00 85.88 94 GLN A CA 1
ATOM 732 C C . GLN A 1 94 ? -8.915 -5.578 2.677 1.00 85.88 94 GLN A C 1
ATOM 734 O O . GLN A 1 94 ? -9.719 -4.827 2.137 1.00 85.88 94 GLN A O 1
ATOM 739 N N . ARG A 1 95 ? -8.115 -6.389 1.967 1.00 87.19 95 ARG A N 1
ATOM 740 C CA . ARG A 1 95 ? -8.134 -6.409 0.490 1.00 87.19 95 ARG A CA 1
ATOM 741 C C . ARG A 1 95 ? -9.533 -6.667 -0.060 1.00 87.19 95 ARG A C 1
ATOM 743 O O . ARG A 1 95 ? -9.989 -5.954 -0.943 1.00 87.19 95 ARG A O 1
ATOM 750 N N . ARG A 1 96 ? -10.240 -7.661 0.487 1.00 88.31 96 ARG A N 1
ATOM 751 C CA . ARG A 1 96 ? -11.621 -7.967 0.080 1.00 88.31 96 ARG A CA 1
ATOM 752 C C . ARG A 1 96 ? -12.594 -6.838 0.414 1.00 88.31 96 ARG A C 1
ATOM 754 O O . ARG A 1 96 ? -13.495 -6.595 -0.378 1.00 88.31 96 ARG A O 1
ATOM 761 N N . ALA A 1 97 ? -12.434 -6.172 1.556 1.00 88.06 97 ALA A N 1
ATOM 762 C CA . ALA A 1 97 ? -13.272 -5.034 1.929 1.00 88.06 97 ALA A CA 1
ATOM 763 C C . ALA A 1 97 ? -13.083 -3.856 0.961 1.00 88.06 97 ALA A C 1
ATOM 765 O O . ALA A 1 97 ? -14.072 -3.344 0.447 1.00 88.06 97 ALA A O 1
ATOM 766 N N . LEU A 1 98 ? -11.833 -3.508 0.638 1.00 86.88 98 LEU A N 1
ATOM 767 C CA . LEU A 1 98 ? -11.500 -2.466 -0.337 1.00 86.88 98 LEU A CA 1
ATOM 768 C C . LEU A 1 98 ? -12.079 -2.783 -1.720 1.00 86.88 98 LEU A C 1
ATOM 770 O O . LEU A 1 98 ? -12.769 -1.957 -2.305 1.00 86.88 98 LEU A O 1
ATOM 774 N N . LEU A 1 99 ? -11.877 -4.009 -2.209 1.00 87.12 99 LEU A N 1
ATOM 775 C CA . LEU A 1 99 ? -12.429 -4.447 -3.494 1.00 87.12 99 LEU A CA 1
ATOM 776 C C . LEU A 1 99 ? -13.962 -4.345 -3.525 1.00 87.1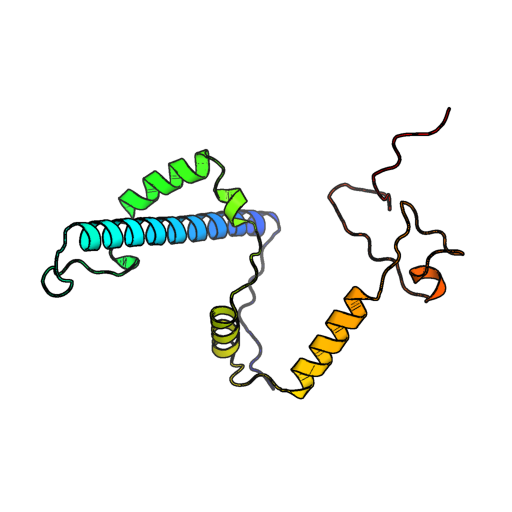2 99 LEU A C 1
ATOM 778 O O . LEU A 1 99 ? -14.524 -3.834 -4.492 1.00 87.12 99 LEU A O 1
ATOM 782 N N . ARG A 1 100 ? -14.645 -4.768 -2.454 1.00 87.81 100 ARG A N 1
ATOM 783 C CA . ARG A 1 100 ? -16.109 -4.656 -2.347 1.00 87.81 100 ARG A CA 1
ATOM 784 C C . ARG A 1 100 ? -16.582 -3.207 -2.305 1.00 87.81 100 ARG A C 1
ATOM 786 O O . ARG A 1 100 ? -17.570 -2.902 -2.965 1.00 87.81 100 ARG A O 1
ATOM 793 N N . ALA A 1 101 ? -15.888 -2.338 -1.567 1.00 85.19 101 ALA A N 1
ATOM 794 C CA . ALA A 1 101 ? -16.186 -0.906 -1.517 1.00 85.19 101 ALA A CA 1
ATOM 795 C C . ALA A 1 101 ? -16.054 -0.256 -2.906 1.00 85.19 101 ALA A C 1
ATOM 797 O O . ALA A 1 101 ? -16.873 0.577 -3.277 1.00 85.19 101 ALA A O 1
ATOM 798 N N . SER A 1 102 ? -15.101 -0.725 -3.715 1.00 84.69 102 SER A N 1
ATOM 799 C CA . SER A 1 102 ? -14.923 -0.338 -5.120 1.00 84.69 102 SER A CA 1
ATOM 800 C C . SER A 1 102 ? -15.930 -0.977 -6.093 1.00 84.69 102 SER A C 1
ATOM 802 O O . SER A 1 102 ? -15.829 -0.768 -7.299 1.00 84.69 102 SER A O 1
ATOM 804 N N . GLY A 1 103 ? -16.896 -1.765 -5.608 1.00 85.62 103 GLY A N 1
ATOM 805 C CA . GLY A 1 103 ? -17.933 -2.407 -6.424 1.00 85.62 103 GLY A CA 1
ATOM 806 C C . GLY A 1 103 ? -17.601 -3.824 -6.910 1.00 85.62 103 GLY A C 1
ATOM 807 O O . GLY A 1 103 ? -18.441 -4.464 -7.547 1.00 85.62 103 GLY A O 1
ATOM 808 N N . VAL A 1 104 ? -16.427 -4.368 -6.574 1.00 85.50 104 VAL A N 1
ATOM 809 C CA . VAL A 1 104 ? -16.038 -5.744 -6.915 1.00 85.50 104 VAL A CA 1
ATOM 810 C C . VAL A 1 104 ? -16.661 -6.712 -5.907 1.00 85.50 104 VAL A C 1
ATOM 812 O O . VAL A 1 104 ? -16.108 -7.007 -4.845 1.00 85.50 104 VAL A O 1
ATOM 815 N N . ARG A 1 105 ? -17.860 -7.214 -6.224 1.00 82.69 105 ARG A N 1
ATOM 816 C CA . ARG A 1 105 ? -18.606 -8.129 -5.337 1.00 82.69 105 ARG A CA 1
ATOM 817 C C . ARG A 1 105 ? -18.019 -9.543 -5.314 1.00 82.69 105 ARG A C 1
ATOM 819 O O . ARG A 1 105 ? -18.049 -10.203 -4.274 1.00 82.69 105 ARG A O 1
ATOM 826 N N . ARG A 1 106 ? -17.494 -10.012 -6.450 1.00 84.25 106 ARG A N 1
ATOM 827 C CA . ARG A 1 106 ? -16.896 -11.344 -6.629 1.00 84.25 106 ARG A CA 1
ATOM 828 C C . ARG A 1 106 ? -15.618 -11.213 -7.452 1.00 84.25 106 ARG A C 1
ATOM 830 O O . ARG A 1 106 ? -15.591 -10.451 -8.407 1.00 84.25 106 ARG A O 1
ATOM 837 N N . ILE A 1 107 ? -14.586 -11.951 -7.049 1.00 82.94 107 ILE A N 1
ATOM 838 C CA . ILE A 1 107 ? -13.346 -12.097 -7.817 1.00 82.94 107 ILE A CA 1
ATOM 839 C C . ILE A 1 107 ? -13.560 -13.269 -8.770 1.00 82.94 107 ILE A C 1
ATOM 841 O O . ILE A 1 107 ? -13.937 -14.354 -8.309 1.00 82.94 107 ILE A O 1
ATOM 845 N N . ASP A 1 108 ? -13.348 -13.041 -10.060 1.00 88.25 108 ASP A N 1
ATOM 846 C CA . ASP A 1 108 ? -13.459 -14.087 -11.066 1.00 88.25 108 ASP A CA 1
ATOM 847 C C . ASP A 1 108 ? -12.364 -15.150 -10.864 1.00 88.25 108 ASP A C 1
ATOM 849 O O . ASP A 1 108 ? -11.225 -14.849 -10.490 1.00 88.25 108 ASP A O 1
ATOM 853 N N . ARG A 1 109 ? -12.730 -16.428 -11.010 1.00 91.00 109 ARG A N 1
ATOM 854 C CA . ARG A 1 109 ? -11.796 -17.534 -10.756 1.00 91.00 109 ARG A CA 1
ATOM 855 C C . ARG A 1 109 ? -10.766 -17.679 -11.868 1.00 91.00 109 ARG A C 1
ATOM 857 O O . ARG A 1 109 ? -9.648 -18.084 -11.554 1.00 91.00 109 ARG A O 1
ATOM 864 N N . GLU A 1 110 ? -11.136 -17.370 -13.101 1.00 93.19 110 GLU A N 1
ATOM 865 C CA . GLU A 1 110 ? -10.255 -17.462 -14.257 1.00 93.19 110 GLU A CA 1
ATOM 866 C C . GLU A 1 110 ? -9.274 -16.290 -14.260 1.00 93.19 110 GLU A C 1
ATOM 868 O O . GLU A 1 110 ? -8.068 -16.516 -14.233 1.00 93.19 110 GLU A O 1
ATOM 873 N N . GLU A 1 111 ? -9.760 -15.061 -14.057 1.00 89.62 111 GLU A N 1
ATOM 874 C CA . GLU A 1 111 ? -8.894 -13.877 -13.904 1.00 89.62 111 GLU A CA 1
ATOM 875 C C . GLU A 1 111 ? -7.878 -14.067 -12.761 1.00 89.62 111 GLU A C 1
ATOM 877 O O . GLU A 1 111 ? -6.698 -13.724 -12.864 1.00 89.62 111 GLU A O 1
ATOM 882 N N . LYS A 1 112 ? -8.302 -14.684 -11.648 1.00 89.25 112 LYS A N 1
ATOM 883 C CA . LYS A 1 112 ? -7.394 -15.020 -10.543 1.00 89.25 112 LYS A CA 1
ATOM 884 C C . LYS A 1 112 ? -6.275 -15.976 -10.983 1.00 89.25 112 LYS A C 1
ATOM 886 O O . LYS A 1 112 ? -5.148 -15.812 -10.507 1.00 89.25 112 LYS A O 1
ATOM 891 N N . ARG A 1 113 ? -6.580 -16.982 -11.810 1.00 94.75 113 ARG A N 1
ATOM 892 C CA . ARG A 1 113 ? -5.602 -17.959 -12.320 1.00 94.75 113 ARG A CA 1
ATOM 893 C C . ARG A 1 113 ? -4.634 -17.299 -13.292 1.00 94.75 113 ARG A C 1
ATOM 895 O O . ARG A 1 113 ? -3.430 -17.456 -13.117 1.00 94.75 113 ARG A O 1
ATOM 902 N N . GLU A 1 114 ? -5.135 -16.496 -14.221 1.00 94.69 114 GLU A N 1
ATOM 903 C CA . GLU A 1 114 ? -4.315 -15.719 -15.158 1.00 94.69 114 GLU A CA 1
ATOM 904 C C . GLU A 1 114 ? -3.353 -14.783 -14.414 1.00 94.69 114 GLU A C 1
ATOM 906 O O . GLU A 1 114 ? -2.147 -14.792 -14.655 1.00 94.69 114 GLU A O 1
ATOM 911 N N . LEU A 1 115 ? -3.846 -14.042 -13.415 1.00 92.12 115 LEU A N 1
ATOM 912 C CA . LEU A 1 115 ? -3.005 -13.187 -12.571 1.00 92.12 115 LEU A CA 1
ATOM 913 C C . LEU A 1 115 ? -1.973 -13.979 -11.762 1.00 92.12 115 LEU A C 1
ATOM 915 O O . LEU A 1 115 ? -0.916 -13.444 -11.430 1.00 92.12 115 LEU A O 1
ATOM 919 N N . GLN A 1 116 ? -2.272 -15.221 -11.379 1.00 91.56 116 GLN A N 1
ATOM 920 C CA . GLN A 1 116 ? -1.299 -16.092 -10.724 1.00 91.56 116 GLN A CA 1
ATOM 921 C C . GLN A 1 116 ? -0.215 -16.540 -11.709 1.00 91.56 116 GLN A C 1
ATOM 923 O O . GLN A 1 116 ? 0.961 -16.437 -11.370 1.00 91.56 116 GLN A O 1
ATOM 928 N N . ALA A 1 117 ? -0.589 -16.949 -12.922 1.00 92.38 117 ALA A N 1
ATOM 929 C CA . ALA A 1 117 ? 0.357 -17.299 -13.979 1.00 92.38 117 ALA A CA 1
ATOM 930 C C . ALA A 1 117 ? 1.274 -16.117 -14.336 1.00 92.38 117 ALA A C 1
ATOM 932 O O . ALA A 1 117 ? 2.484 -16.285 -14.432 1.00 92.38 117 ALA A O 1
ATOM 933 N N . LEU A 1 118 ? 0.729 -14.898 -14.421 1.00 88.75 118 LEU A N 1
ATOM 934 C CA . LEU A 1 118 ? 1.518 -13.684 -14.644 1.00 88.75 118 LEU A CA 1
ATOM 935 C C . LEU A 1 118 ? 2.498 -13.386 -13.503 1.00 88.75 118 LEU A C 1
ATOM 937 O O . LEU A 1 118 ? 3.596 -12.904 -13.764 1.00 88.75 118 LEU A O 1
ATOM 941 N N . ARG A 1 119 ? 2.124 -13.636 -12.239 1.00 85.81 119 ARG A N 1
ATOM 942 C CA . ARG A 1 119 ? 3.053 -13.470 -11.105 1.00 85.81 119 ARG A CA 1
ATOM 943 C C . ARG A 1 119 ? 4.211 -14.456 -11.192 1.00 85.81 119 ARG A C 1
ATOM 945 O O . ARG A 1 119 ? 5.343 -14.017 -11.079 1.00 85.81 119 ARG A O 1
ATOM 952 N N . LEU A 1 120 ? 3.916 -15.729 -11.457 1.00 86.75 120 LEU A N 1
ATOM 953 C CA . LEU A 1 120 ? 4.936 -16.769 -11.619 1.00 86.75 120 LEU A CA 1
ATOM 954 C C . LEU A 1 120 ? 5.866 -16.449 -12.792 1.00 86.75 120 LEU A C 1
ATOM 956 O O . LEU A 1 120 ? 7.073 -16.382 -12.617 1.00 86.75 120 LEU A O 1
ATOM 960 N N . SER A 1 121 ? 5.303 -16.098 -13.951 1.00 84.69 121 SER A N 1
ATOM 961 C CA . SER A 1 121 ? 6.096 -15.671 -15.106 1.00 84.69 121 SER A CA 1
ATOM 962 C C . SER A 1 121 ? 7.004 -14.486 -14.770 1.00 84.69 121 SER A C 1
ATOM 964 O O . SER A 1 121 ? 8.154 -14.474 -15.183 1.00 84.69 121 SER A O 1
ATOM 966 N N . ARG A 1 122 ? 6.539 -13.505 -13.987 1.00 81.25 122 ARG A N 1
ATOM 967 C CA . ARG A 1 122 ? 7.372 -12.368 -13.554 1.00 81.25 122 ARG A CA 1
ATOM 968 C C . ARG A 1 122 ? 8.459 -12.739 -12.545 1.00 81.25 122 ARG A C 1
ATOM 970 O O . ARG A 1 122 ? 9.417 -11.986 -12.427 1.00 81.25 122 ARG A O 1
ATOM 977 N N . GLU A 1 123 ? 8.292 -13.820 -11.794 1.00 77.38 123 GLU A N 1
ATOM 978 C CA . GLU A 1 123 ? 9.325 -14.350 -10.896 1.00 77.38 123 GLU A CA 1
ATOM 979 C C . GLU A 1 123 ? 10.399 -15.113 -11.681 1.00 77.38 123 GLU A C 1
ATOM 981 O O . GLU A 1 123 ? 11.581 -15.015 -11.352 1.00 77.38 123 GLU A O 1
ATOM 986 N N . ASP A 1 124 ? 9.992 -15.801 -12.749 1.00 73.25 124 ASP A N 1
ATOM 987 C CA . ASP A 1 124 ? 10.886 -16.545 -13.641 1.00 73.25 124 ASP A CA 1
ATOM 988 C C . ASP A 1 124 ? 11.612 -15.634 -14.645 1.00 73.25 124 ASP A C 1
ATOM 990 O O . ASP A 1 124 ? 12.724 -15.932 -15.085 1.00 73.25 124 ASP A O 1
ATOM 994 N N . CYS A 1 125 ? 11.003 -14.505 -15.016 1.00 74.75 125 CYS A N 1
ATOM 995 C CA . CYS A 1 125 ? 11.603 -13.534 -15.922 1.00 74.75 125 CYS A CA 1
ATOM 996 C C . CYS A 1 125 ? 12.627 -12.647 -15.199 1.00 74.75 125 CYS A C 1
ATOM 998 O O . CYS A 1 125 ? 12.289 -11.808 -14.366 1.00 74.75 125 CYS A O 1
ATOM 1000 N N . GLY A 1 126 ? 13.889 -12.768 -15.600 1.00 77.94 126 GLY A N 1
ATOM 1001 C CA . GLY A 1 126 ? 14.982 -11.916 -15.148 1.00 77.94 126 GLY A CA 1
ATOM 1002 C C . GLY A 1 126 ? 16.331 -12.561 -15.439 1.00 77.94 126 GLY A C 1
ATOM 1003 O O . GLY A 1 126 ? 16.415 -13.739 -15.780 1.00 77.94 126 GLY A O 1
ATOM 1004 N N . CYS A 1 127 ? 17.404 -11.795 -15.289 1.00 81.69 127 CYS A N 1
ATOM 1005 C CA . CYS A 1 127 ? 18.762 -12.317 -15.340 1.00 81.69 127 CYS A CA 1
ATOM 1006 C C . CYS A 1 127 ? 19.393 -12.249 -13.950 1.00 81.69 127 CYS A C 1
ATOM 1008 O O . CYS A 1 127 ? 19.065 -11.378 -13.145 1.00 81.69 127 CYS A O 1
ATOM 1010 N N . ARG A 1 128 ? 20.336 -13.152 -13.686 1.00 77.88 128 ARG A N 1
ATOM 1011 C CA . ARG A 1 128 ? 21.166 -13.145 -12.471 1.00 77.88 128 ARG A CA 1
ATOM 1012 C C . ARG A 1 128 ? 22.546 -12.543 -12.741 1.00 77.88 128 ARG A C 1
ATOM 1014 O O . ARG A 1 128 ? 23.522 -12.970 -12.146 1.00 77.88 128 ARG A O 1
ATOM 1021 N N . CYS A 1 129 ? 22.633 -11.624 -13.702 1.00 80.19 129 CYS A N 1
ATOM 1022 C CA . CYS A 1 129 ? 23.884 -10.957 -14.033 1.00 80.19 129 CYS A CA 1
ATOM 1023 C C . CYS A 1 129 ? 24.338 -10.107 -12.840 1.00 80.19 129 CYS A C 1
ATOM 1025 O O . CYS A 1 129 ? 23.597 -9.233 -12.385 1.00 80.19 129 CYS A O 1
ATOM 1027 N N . ASP A 1 130 ? 25.559 -10.342 -12.373 1.00 74.25 130 ASP A N 1
ATOM 1028 C CA . ASP A 1 130 ? 26.206 -9.518 -11.359 1.00 74.25 130 ASP A CA 1
ATOM 1029 C C . ASP A 1 130 ? 26.852 -8.316 -12.054 1.00 74.25 130 ASP A C 1
ATOM 1031 O O . ASP A 1 130 ? 27.942 -8.419 -12.613 1.00 74.25 130 ASP A O 1
ATOM 1035 N N . GLY A 1 131 ? 26.163 -7.174 -12.089 1.00 74.75 131 GLY A N 1
ATOM 1036 C CA . GLY A 1 131 ? 26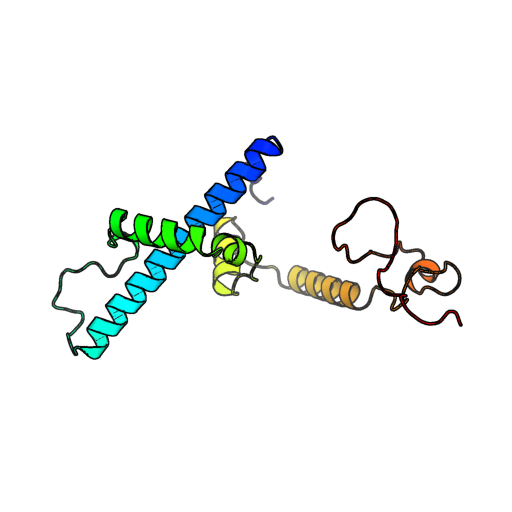.696 -5.975 -12.738 1.00 74.75 131 GLY A CA 1
ATOM 1037 C C . GLY A 1 131 ? 25.932 -5.563 -13.998 1.00 74.75 131 GLY A C 1
ATOM 1038 O O . GLY A 1 131 ? 24.703 -5.501 -14.028 1.00 74.75 131 GLY A O 1
ATOM 1039 N N . VAL A 1 132 ? 26.683 -5.215 -15.041 1.00 76.25 132 VAL A N 1
ATOM 1040 C CA . VAL A 1 132 ? 26.131 -4.794 -16.332 1.00 76.25 132 VAL A CA 1
ATOM 1041 C C . VAL A 1 132 ? 25.672 -6.023 -17.112 1.00 76.25 132 VAL A C 1
ATOM 1043 O O . VAL A 1 132 ? 26.392 -7.012 -17.219 1.00 76.25 132 VAL A O 1
ATOM 1046 N N . CYS A 1 133 ? 24.466 -5.959 -17.673 1.00 82.56 133 CYS A N 1
ATOM 1047 C CA . CYS A 1 133 ? 23.971 -7.001 -18.564 1.00 82.56 133 CYS A CA 1
ATOM 1048 C C . CYS A 1 133 ? 24.685 -6.912 -19.914 1.00 82.56 133 CYS A C 1
ATOM 1050 O O . CYS A 1 133 ? 24.480 -5.953 -20.658 1.00 82.56 133 CYS A O 1
ATOM 1052 N N . ASP A 1 134 ? 25.485 -7.922 -20.229 1.00 80.44 134 ASP A N 1
ATOM 1053 C CA . ASP A 1 134 ? 26.089 -8.091 -21.546 1.00 80.44 134 ASP A CA 1
ATOM 1054 C C . ASP A 1 134 ? 25.029 -8.601 -22.553 1.00 80.44 134 ASP A C 1
ATOM 1056 O O . ASP A 1 134 ? 24.326 -9.576 -22.254 1.00 80.44 134 ASP A O 1
ATOM 1060 N N . PRO A 1 135 ? 24.853 -7.939 -23.716 1.00 84.12 135 PRO A N 1
ATOM 1061 C CA . PRO A 1 135 ? 23.900 -8.338 -24.751 1.00 84.12 135 PRO A CA 1
ATOM 1062 C C . PRO A 1 135 ? 24.009 -9.796 -25.208 1.00 84.12 135 PRO A C 1
ATOM 1064 O O . PRO A 1 135 ? 22.979 -10.395 -25.510 1.00 84.12 135 PRO A O 1
ATOM 1067 N N . GLU A 1 136 ? 25.217 -10.366 -25.217 1.00 84.25 136 GLU A N 1
ATOM 1068 C CA . GLU A 1 136 ? 25.477 -11.700 -25.776 1.00 84.25 136 GLU A CA 1
ATOM 1069 C C . GLU A 1 136 ? 25.274 -12.837 -24.759 1.00 84.25 136 GLU A C 1
ATOM 1071 O O . GLU A 1 136 ? 25.104 -13.996 -25.134 1.00 84.25 136 GLU A O 1
ATOM 1076 N N . THR A 1 137 ? 25.275 -12.530 -23.458 1.00 83.19 137 THR A N 1
ATOM 1077 C CA . THR A 1 137 ? 25.231 -13.544 -22.385 1.00 83.19 137 THR A CA 1
ATOM 1078 C C . THR A 1 137 ? 24.029 -13.401 -21.453 1.00 83.19 137 THR A C 1
ATOM 1080 O O . THR A 1 137 ? 23.609 -14.368 -20.813 1.00 83.19 137 THR A O 1
ATOM 1083 N N . CYS A 1 138 ? 23.426 -12.214 -21.375 1.00 86.38 138 CYS A N 1
ATOM 1084 C CA . CYS A 1 138 ? 22.284 -11.967 -20.507 1.00 86.38 138 CYS A CA 1
ATOM 1085 C C . CYS A 1 138 ? 21.023 -12.673 -21.022 1.00 86.38 138 CYS A C 1
ATOM 1087 O O . CYS A 1 138 ? 20.550 -12.412 -22.128 1.00 86.38 138 CYS A O 1
ATOM 1089 N N . SER A 1 139 ? 20.397 -13.491 -20.169 1.00 83.62 139 SER A N 1
ATOM 1090 C CA . SER A 1 139 ? 19.148 -14.197 -20.491 1.00 83.62 139 SER A CA 1
ATOM 1091 C C . SER A 1 139 ? 18.004 -13.259 -20.900 1.00 83.62 139 SER A C 1
ATOM 1093 O O . SER A 1 139 ? 17.187 -13.635 -21.733 1.00 83.62 139 SER A O 1
ATOM 1095 N N . CYS A 1 140 ? 17.954 -12.030 -20.366 1.00 84.75 140 CYS A N 1
ATOM 1096 C CA . CYS A 1 140 ? 16.973 -11.021 -20.783 1.00 84.75 140 CYS A CA 1
ATOM 1097 C C . CYS A 1 140 ? 17.235 -10.540 -22.218 1.00 84.75 140 CYS A C 1
ATOM 1099 O O . CYS A 1 140 ? 16.313 -10.500 -23.030 1.00 84.75 140 CYS A O 1
ATOM 1101 N N . SER A 1 141 ? 18.491 -10.213 -22.534 1.00 83.69 141 SER A N 1
ATOM 1102 C CA . SER A 1 141 ? 18.902 -9.733 -23.858 1.00 83.69 141 SER A CA 1
ATOM 1103 C C . SER A 1 141 ? 18.702 -10.800 -24.932 1.00 83.69 141 SER A C 1
ATOM 1105 O O . SER A 1 141 ? 18.111 -10.513 -25.970 1.00 83.69 141 SER A O 1
ATOM 1107 N N . LEU A 1 142 ? 19.090 -12.046 -24.641 1.00 85.06 142 LEU A N 1
ATOM 1108 C CA . LEU A 1 142 ? 18.875 -13.198 -25.523 1.00 85.06 142 LEU A CA 1
ATOM 1109 C C . LEU A 1 142 ? 17.385 -13.477 -25.765 1.00 85.06 142 LEU A C 1
ATOM 1111 O O . LEU A 1 142 ? 16.996 -13.886 -26.855 1.00 85.06 142 LEU A O 1
ATOM 1115 N N . ALA A 1 143 ? 16.538 -13.215 -24.768 1.00 82.69 143 ALA A N 1
ATOM 1116 C CA . ALA A 1 143 ? 15.085 -13.297 -24.896 1.00 82.69 143 ALA A CA 1
ATOM 1117 C C . ALA A 1 143 ? 14.449 -12.044 -25.540 1.00 82.69 143 ALA A C 1
ATOM 1119 O O . ALA A 1 143 ? 13.225 -11.967 -25.641 1.00 82.69 143 ALA A O 1
ATOM 1120 N N . GLY A 1 144 ? 15.244 -11.052 -25.962 1.00 80.75 144 GLY A N 1
ATOM 1121 C CA . GLY A 1 144 ? 14.762 -9.825 -26.602 1.00 80.75 144 GLY A CA 1
ATOM 1122 C C . GLY A 1 144 ? 13.975 -8.892 -25.674 1.00 80.75 144 GLY A C 1
ATOM 1123 O O . GLY A 1 144 ? 13.239 -8.026 -26.150 1.00 80.75 144 GLY A O 1
ATOM 1124 N N . ILE A 1 145 ? 14.106 -9.051 -24.353 1.00 81.25 145 ILE A N 1
ATOM 1125 C CA . ILE A 1 145 ? 13.418 -8.234 -23.347 1.00 81.25 145 ILE A CA 1
ATOM 1126 C C . ILE A 1 145 ? 14.399 -7.301 -22.631 1.00 81.25 145 ILE A C 1
ATOM 1128 O O . ILE A 1 145 ? 15.535 -7.658 -22.322 1.00 81.25 145 ILE A O 1
ATOM 1132 N N . LYS A 1 146 ? 13.956 -6.073 -22.331 1.00 77.38 146 LYS A N 1
ATOM 1133 C CA . LYS A 1 146 ? 14.777 -5.111 -21.580 1.00 77.38 146 LYS A CA 1
ATOM 1134 C C . LYS A 1 146 ? 14.948 -5.583 -20.138 1.00 77.38 146 LYS A C 1
ATOM 1136 O O . LYS A 1 146 ? 13.967 -5.914 -19.475 1.00 77.38 146 LYS A O 1
ATOM 1141 N N . CYS A 1 147 ? 16.182 -5.556 -19.638 1.00 78.69 147 CYS A N 1
ATOM 1142 C CA . CYS A 1 147 ? 16.456 -5.898 -18.249 1.00 78.69 147 CYS A CA 1
ATOM 1143 C C . CYS A 1 147 ? 15.849 -4.850 -17.299 1.00 78.69 147 CYS A C 1
ATOM 1145 O O . CYS A 1 147 ? 16.123 -3.653 -17.412 1.00 78.69 147 CYS A O 1
ATOM 1147 N N . GLN A 1 148 ? 15.022 -5.301 -16.353 1.00 64.44 148 GLN A N 1
ATOM 1148 C CA . GLN A 1 148 ? 14.407 -4.441 -15.347 1.00 64.44 148 GLN A CA 1
ATOM 1149 C C . GLN A 1 148 ? 15.398 -4.230 -14.189 1.00 64.44 148 GLN A C 1
ATOM 1151 O O . GLN A 1 148 ? 15.615 -5.124 -13.373 1.00 64.44 148 GLN A O 1
ATOM 1156 N N . VAL A 1 149 ? 16.015 -3.049 -14.110 1.00 57.78 149 VAL A N 1
ATOM 1157 C CA . VAL A 1 149 ? 16.911 -2.679 -13.002 1.00 57.78 149 VAL A CA 1
ATOM 1158 C C . VAL A 1 149 ? 16.100 -2.609 -11.702 1.00 57.78 149 VAL A C 1
ATOM 1160 O O . VAL A 1 149 ? 15.097 -1.895 -11.629 1.00 57.78 149 VAL A O 1
ATOM 1163 N N . ARG A 1 150 ? 16.523 -3.321 -10.650 1.00 53.16 150 ARG A N 1
ATOM 1164 C CA . ARG A 1 150 ? 16.026 -3.067 -9.289 1.00 53.16 150 ARG A CA 1
ATOM 1165 C C . ARG A 1 150 ? 16.615 -1.739 -8.814 1.00 53.16 150 ARG A C 1
ATOM 1167 O O . ARG A 1 150 ? 17.733 -1.698 -8.320 1.00 53.16 150 ARG A O 1
ATOM 1174 N N . ALA A 1 151 ? 15.878 -0.652 -9.024 1.00 40.03 151 ALA A N 1
ATOM 1175 C CA . ALA A 1 151 ? 16.291 0.687 -8.628 1.00 40.03 151 ALA A CA 1
ATOM 1176 C C . ALA A 1 151 ? 16.474 0.794 -7.103 1.00 40.03 151 ALA A C 1
ATOM 1178 O O . ALA A 1 151 ? 15.517 0.621 -6.349 1.00 40.03 151 ALA A O 1
ATOM 1179 N N . TRP A 1 152 ? 17.682 1.158 -6.673 1.00 32.59 152 TRP A N 1
ATOM 1180 C CA . TRP A 1 152 ? 17.902 1.963 -5.475 1.00 32.59 152 TRP A CA 1
ATOM 1181 C C . TRP A 1 152 ? 18.582 3.269 -5.917 1.00 32.59 152 TRP A C 1
ATOM 1183 O O . TRP A 1 152 ? 19.643 3.235 -6.524 1.00 32.59 152 TRP A O 1
ATOM 1193 N N . ILE A 1 153 ? 17.865 4.374 -5.680 1.00 35.41 153 ILE A N 1
ATOM 1194 C CA . ILE A 1 153 ? 18.220 5.808 -5.612 1.00 35.41 153 ILE A CA 1
ATOM 1195 C C . ILE A 1 153 ? 19.602 6.231 -6.166 1.00 35.41 153 ILE A C 1
ATOM 1197 O O . ILE A 1 153 ? 20.629 5.914 -5.576 1.00 35.41 153 ILE A O 1
ATOM 1201 N N . GLY A 1 154 ? 19.596 7.094 -7.191 1.00 33.75 154 GLY A N 1
ATOM 1202 C CA . GLY A 1 154 ? 20.744 7.912 -7.615 1.00 33.75 154 GLY A CA 1
ATOM 1203 C C . GLY A 1 154 ? 20.806 8.108 -9.132 1.00 33.75 154 GLY A C 1
ATOM 1204 O O . GLY A 1 154 ? 20.728 7.134 -9.872 1.00 33.75 154 GLY A O 1
ATOM 1205 N N . GLU A 1 155 ? 20.885 9.362 -9.583 1.00 42.31 155 GLU A N 1
ATOM 1206 C CA . GLU A 1 155 ? 20.889 9.776 -10.994 1.00 42.31 155 GLU A CA 1
ATOM 1207 C C . GLU A 1 155 ? 22.032 9.159 -11.822 1.00 42.31 155 GLU A C 1
ATOM 1209 O O . GLU A 1 155 ? 23.161 9.009 -11.361 1.00 42.31 155 GLU A O 1
ATOM 1214 N N . ASP A 1 156 ? 21.700 8.850 -13.077 1.00 44.28 156 ASP A N 1
ATOM 1215 C CA . ASP A 1 156 ? 22.602 8.662 -14.215 1.00 44.28 156 ASP A CA 1
ATOM 1216 C C . ASP A 1 156 ? 23.742 7.644 -14.085 1.00 44.28 156 ASP A C 1
ATOM 1218 O O . ASP A 1 156 ? 24.928 7.972 -14.038 1.00 44.28 156 ASP A O 1
ATOM 1222 N N . LYS A 1 157 ? 23.362 6.367 -14.190 1.00 37.47 157 LYS A N 1
ATOM 1223 C CA . LYS A 1 157 ? 23.819 5.378 -15.194 1.00 37.47 157 LYS A CA 1
ATOM 1224 C C . LYS A 1 157 ? 23.303 4.007 -14.764 1.00 37.47 157 LYS A C 1
ATOM 1226 O O . LYS A 1 157 ? 23.174 3.738 -13.576 1.00 37.47 157 LYS A O 1
ATOM 1231 N N . GLY A 1 158 ? 23.002 3.133 -15.724 1.00 43.56 158 GLY A N 1
ATOM 1232 C CA . GLY A 1 158 ? 22.679 1.726 -15.470 1.00 43.56 158 GLY A CA 1
ATOM 1233 C C . GLY A 1 158 ? 23.869 0.979 -14.861 1.00 43.56 158 GLY A C 1
ATOM 1234 O O . GLY A 1 158 ? 24.554 0.237 -15.556 1.00 43.56 158 GLY A O 1
ATOM 1235 N N . LEU A 1 159 ? 24.120 1.210 -13.574 1.00 38.22 159 LEU A N 1
ATOM 1236 C CA . LEU A 1 159 ? 25.143 0.576 -12.761 1.00 38.22 159 LEU A CA 1
ATOM 1237 C C . LEU A 1 159 ? 24.458 -0.306 -11.715 1.00 38.22 159 LEU A C 1
ATOM 1239 O O . LEU A 1 159 ? 23.731 0.174 -10.846 1.00 38.22 159 LEU A O 1
ATOM 1243 N N . CYS A 1 160 ? 24.738 -1.604 -11.769 1.00 39.91 160 CYS A N 1
ATOM 1244 C CA . CYS A 1 160 ? 24.586 -2.484 -10.619 1.00 39.91 160 CYS A CA 1
ATOM 1245 C C . CYS A 1 160 ? 25.737 -2.182 -9.649 1.00 39.91 160 CYS A C 1
ATOM 1247 O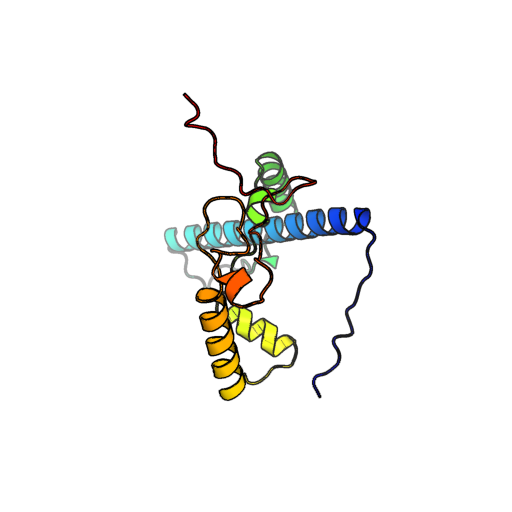 O . CYS A 1 160 ? 26.894 -2.513 -9.905 1.00 39.91 160 CYS A O 1
ATOM 1249 N N . LEU A 1 161 ? 25.422 -1.502 -8.548 1.00 37.06 161 LEU A N 1
ATOM 1250 C CA . LEU A 1 161 ? 26.353 -1.242 -7.455 1.00 37.06 161 LEU A CA 1
ATOM 1251 C C . LEU A 1 161 ? 26.631 -2.542 -6.695 1.00 37.06 161 LEU A C 1
ATOM 1253 O O . LEU A 1 161 ? 25.831 -2.947 -5.858 1.00 37.06 161 LEU A O 1
ATOM 1257 N N . LEU A 1 162 ? 27.753 -3.185 -7.026 1.00 38.16 162 LEU A N 1
ATOM 1258 C CA . LEU A 1 162 ? 28.757 -3.734 -6.100 1.00 38.16 162 LEU A CA 1
ATOM 1259 C C . LEU A 1 162 ? 29.821 -4.484 -6.918 1.00 38.16 162 LEU A C 1
ATOM 1261 O O . LEU A 1 162 ? 29.766 -5.695 -7.090 1.00 38.16 162 LEU A O 1
ATOM 1265 N N . CYS A 1 163 ? 30.821 -3.750 -7.403 1.00 31.05 163 CYS A N 1
ATOM 1266 C CA . CYS A 1 163 ? 32.126 -4.320 -7.731 1.00 31.05 163 CYS A CA 1
ATOM 1267 C C . CYS A 1 163 ? 33.201 -3.387 -7.169 1.00 31.05 163 CYS A C 1
ATOM 1269 O O . CYS A 1 163 ? 33.885 -2.663 -7.885 1.00 31.05 163 CYS A O 1
ATOM 1271 N N . SER A 1 164 ? 33.299 -3.360 -5.842 1.00 44.25 164 SER A N 1
ATOM 1272 C CA . SER A 1 164 ? 34.476 -2.855 -5.143 1.00 44.25 164 SER A CA 1
ATOM 1273 C C . SER A 1 164 ? 35.189 -4.058 -4.553 1.00 44.25 164 SER A C 1
ATOM 1275 O O . SER A 1 164 ? 34.924 -4.428 -3.417 1.00 44.25 164 SER A O 1
ATOM 1277 N N . THR A 1 165 ? 35.998 -4.729 -5.370 1.00 46.44 165 THR A N 1
ATOM 1278 C CA . THR A 1 165 ? 37.278 -5.377 -5.027 1.00 46.44 165 THR A CA 1
ATOM 1279 C C . THR A 1 165 ? 37.669 -6.336 -6.148 1.00 46.44 165 THR A C 1
ATOM 1281 O O . THR A 1 165 ? 36.817 -7.022 -6.704 1.00 46.44 165 THR A O 1
ATOM 1284 N N . SER A 1 166 ? 38.976 -6.399 -6.423 1.00 43.97 166 SER A N 1
ATOM 1285 C CA . SER A 1 166 ? 39.674 -7.262 -7.397 1.00 43.97 166 SER A CA 1
ATOM 1286 C C . SER A 1 166 ? 40.071 -6.600 -8.725 1.00 43.97 166 SER A C 1
ATOM 1288 O O . SER A 1 166 ? 39.812 -7.127 -9.801 1.00 43.97 166 SER A O 1
ATOM 1290 N N . LEU A 1 167 ? 40.780 -5.474 -8.650 1.00 39.75 167 LEU A N 1
ATOM 1291 C CA . LEU A 1 167 ? 41.917 -5.230 -9.545 1.00 39.75 167 LEU A CA 1
ATOM 1292 C C . LEU A 1 167 ? 43.153 -5.187 -8.641 1.00 39.75 167 LEU A C 1
ATOM 1294 O O . LEU A 1 167 ? 43.108 -4.534 -7.596 1.00 39.75 167 LEU A O 1
ATOM 1298 N N . GLY A 1 168 ? 44.151 -6.005 -8.982 1.00 35.19 168 GLY A N 1
ATOM 1299 C CA . GLY A 1 168 ? 45.405 -6.147 -8.238 1.00 35.19 168 GLY A CA 1
ATOM 1300 C C . GLY A 1 168 ? 46.343 -4.958 -8.369 1.00 35.19 168 GLY A C 1
ATOM 1301 O O . GLY A 1 168 ? 46.008 -4.000 -9.101 1.00 35.19 168 GLY A O 1
#

pLDDT: mean 75.32, std 16.88, range [31.05, 94.75]

Foldseek 3Di:
DFPDPPPDDDDDPVRVVVVLLVVLLVVLLLVLLVVVLVVVVVVCVVVVPDPPPDPQDSDSVSDDSVVSVVVSVVCVVVVCSVVSVDPDPDDPVVVQVVCVVSVNPDDDPVVVVVVVVVVVVVVVDAFPDQWDDDLVPTPCNVVVHDHDDPDDDDDDDRTDPDDPDDDD

Secondary structure (DSSP, 8-state):
-PPP--------HHHHHHHHHHHHHHHHHHHHHHHHHHHHHHHHHHTT--TTS-----SGGGS-HHHHHHHHHHHHHTTHHHHTTS-PPPPHHHHHHHHHHTT--S--HHHHHHHHHHHHHHHH-----SSS--TTT-HHHHTT--------S-SS----S---S---

Radius of gyration: 24.67 Å; chains: 1; bounding box: 67×38×63 Å

Sequence (168 aa):
MAPRHSTCRLFSLAEFTQEQVRARREKLRQRLKEEKLERLKWKLSAAGVPATGTGLPLTVDAIDDASVENDLAVAVAGGRLEDVNFLQPHPPRQRRALLRASGVRRIDREEKRELQALRLSREDCGCRCDGVCDPETCSCSLAGIKCQVRAWIGEDKGLCLLCSTSLG